Protein AF-A0A957FKX1-F1 (afdb_monomer)

pLDDT: mean 72.14, std 13.82, range [34.62, 90.88]

Mean predicted aligned error: 10.86 Å

Radius of gyration: 16.08 Å; Cα contacts (8 Å, |Δi|>4): 113; chains: 1; bounding box: 26×52×31 Å

Nearest PDB structures (foldseek):
  8aqq-assembly2_B  TM=7.657E-01  e=1.073E-01  Microcystis aeruginosa NIES-98
  6ewu-assembly1_A  TM=8.042E-01  e=1.785E-01  Xenorhabdus stockiae
  5t7z-assembly1_A  TM=7.810E-01  e=1.475E-01  Sorangium cellulosum
  6ews-assembly1_A  TM=7.220E-01  e=1.073E-01  Xenorhabdus stockiae
  5t81-assembly2_B  TM=5.907E-01  e=1.219E-01  Sorangium cellulosum

Sequence (116 aa):
MKALETLEELGYFLSVQESGLEYEHIGPAPDPEMVRPLLAELKAVKEEAIDYLKKRPFTRQTKQIVIFPADTQLAFPSDTWHRLDDGRIKALLNYEELETMRYWRDEIILAGDEDG

Secondary structure (DSSP, 8-state):
-HHHHHHHHTTEEEEEETTEEEEEE-SSPPPHHHHHHHHHHHHHTHHHHHHHHHHS---TT-EEEEEE-TT---SS--TTEEE-TTS-EEEEEEHHHHHHHHHHHHHS--TT----

Foldseek 3Di:
DVLVVVCVVQQWAWDADPVFIDIDHDDPDDDCVSNVVSVVVCVVCRVVVNVCRVPDPQDQSHWHKDKAALPDDDPDDDPQWDQDPVNIIIGTGGPVRVVVVVVCVVVPPPPPPPDD

Solvent-accessible surface area (backbone atoms only — not comparable to full-atom values): 7121 Å² total; per-residue (Å²): 108,72,51,62,54,52,38,42,75,62,29,33,38,64,32,80,51,100,91,43,82,46,73,48,76,63,75,77,87,64,64,61,83,66,47,52,60,34,53,50,50,48,61,76,41,41,69,59,52,48,52,46,60,72,68,48,76,90,39,77,82,47,46,37,71,45,79,41,61,61,84,62,81,77,91,66,96,57,98,48,64,42,78,44,97,88,51,28,35,36,30,64,35,36,40,65,57,44,48,50,52,52,59,42,54,79,73,50,73,64,92,75,83,81,84,133

Structure (mmCIF, N/CA/C/O backbone):
data_AF-A0A957FKX1-F1
#
_entry.id   AF-A0A957FKX1-F1
#
loop_
_atom_site.group_PDB
_atom_site.id
_atom_site.type_symbol
_atom_site.label_atom_id
_atom_site.label_alt_id
_atom_site.label_comp_id
_atom_site.label_asym_id
_atom_site.label_entity_id
_atom_site.label_seq_id
_atom_site.pdbx_PDB_ins_code
_atom_site.Cartn_x
_atom_site.Cartn_y
_atom_site.Cartn_z
_atom_site.occupancy
_atom_site.B_iso_or_equiv
_atom_site.auth_seq_id
_atom_site.auth_comp_id
_atom_site.auth_asym_id
_atom_site.auth_atom_id
_atom_site.pdbx_PDB_model_num
ATOM 1 N N . MET A 1 1 ? 2.757 -2.601 12.174 1.00 73.31 1 MET A N 1
ATOM 2 C CA . MET A 1 1 ? 1.781 -3.705 12.053 1.00 73.31 1 MET A CA 1
ATOM 3 C C . MET A 1 1 ? 2.438 -4.755 11.172 1.00 73.31 1 MET A C 1
ATOM 5 O O . MET A 1 1 ? 2.705 -4.455 10.016 1.00 73.31 1 MET A O 1
ATOM 9 N N . LYS A 1 2 ? 2.770 -5.937 11.712 1.00 80.50 2 LYS A N 1
ATOM 10 C CA . LYS A 1 2 ? 3.799 -6.808 11.115 1.00 80.50 2 LYS A CA 1
ATOM 11 C C . LYS A 1 2 ? 3.471 -7.272 9.689 1.00 80.50 2 LYS A C 1
ATOM 13 O O . LYS A 1 2 ? 4.332 -7.166 8.828 1.00 80.50 2 LYS A O 1
ATOM 18 N N . ALA A 1 3 ? 2.235 -7.701 9.412 1.00 85.00 3 ALA A N 1
ATOM 19 C CA . ALA A 1 3 ? 1.857 -8.128 8.061 1.00 85.00 3 ALA A CA 1
ATOM 20 C C . ALA A 1 3 ? 1.920 -7.011 7.014 1.00 85.00 3 ALA A C 1
ATOM 22 O O . ALA A 1 3 ? 2.320 -7.265 5.883 1.00 85.00 3 ALA A O 1
ATOM 23 N N . LEU A 1 4 ? 1.551 -5.783 7.385 1.00 82.75 4 LEU A N 1
ATOM 24 C CA . LEU A 1 4 ? 1.605 -4.633 6.484 1.00 82.75 4 LEU A CA 1
ATOM 25 C C . LEU A 1 4 ? 3.053 -4.294 6.120 1.00 82.75 4 LEU A C 1
ATOM 27 O O . LEU A 1 4 ? 3.362 -4.147 4.946 1.00 82.75 4 LEU A O 1
ATOM 31 N N . GLU A 1 5 ? 3.939 -4.251 7.115 1.00 82.12 5 GLU A N 1
ATOM 32 C CA . GLU A 1 5 ? 5.370 -3.987 6.913 1.00 82.12 5 GLU A CA 1
ATOM 33 C C . GLU A 1 5 ? 6.018 -5.072 6.039 1.00 82.12 5 GLU A C 1
ATOM 35 O O . GLU A 1 5 ? 6.717 -4.757 5.084 1.00 82.12 5 GLU A O 1
ATOM 40 N N . THR A 1 6 ? 5.710 -6.350 6.287 1.00 86.38 6 THR A N 1
ATOM 41 C CA . THR A 1 6 ? 6.226 -7.456 5.464 1.00 86.38 6 THR A CA 1
ATOM 42 C C . THR A 1 6 ? 5.694 -7.412 4.030 1.00 86.38 6 THR A C 1
ATOM 44 O O . THR A 1 6 ? 6.428 -7.722 3.098 1.00 86.38 6 THR A O 1
ATOM 47 N N . LEU A 1 7 ? 4.435 -7.017 3.822 1.00 86.06 7 LEU A N 1
ATOM 48 C CA . LEU A 1 7 ? 3.895 -6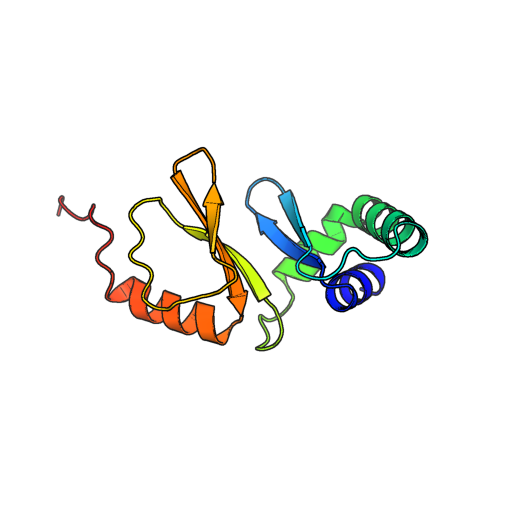.804 2.478 1.00 86.06 7 LEU A CA 1
ATOM 49 C C . LEU A 1 7 ? 4.654 -5.677 1.757 1.00 86.06 7 LEU A C 1
ATOM 51 O O . LEU A 1 7 ? 5.052 -5.873 0.610 1.00 86.06 7 LEU A O 1
ATOM 55 N N . GLU A 1 8 ? 4.933 -4.558 2.430 1.00 81.25 8 GLU A N 1
ATOM 56 C CA . GLU A 1 8 ? 5.751 -3.463 1.880 1.00 81.25 8 GLU A CA 1
ATOM 57 C C . GLU A 1 8 ? 7.169 -3.920 1.499 1.00 81.25 8 GLU A C 1
ATOM 59 O O . GLU A 1 8 ? 7.644 -3.595 0.410 1.00 81.25 8 GLU A O 1
ATOM 64 N N . GLU A 1 9 ? 7.824 -4.734 2.333 1.00 82.50 9 GLU A N 1
ATOM 65 C CA . GLU A 1 9 ? 9.143 -5.318 2.032 1.00 82.50 9 GLU A CA 1
ATOM 66 C C . GLU A 1 9 ? 9.119 -6.269 0.826 1.00 82.50 9 GLU A C 1
ATOM 68 O O . GLU A 1 9 ? 10.090 -6.348 0.073 1.00 82.50 9 GLU A O 1
ATOM 73 N N . LEU A 1 10 ? 7.999 -6.962 0.612 1.00 83.88 10 LEU A N 1
ATOM 74 C CA . LEU A 1 10 ? 7.761 -7.819 -0.552 1.00 83.88 10 LEU A CA 1
ATOM 75 C C . LEU A 1 10 ? 7.362 -7.028 -1.810 1.00 83.88 10 LEU A C 1
ATOM 77 O O . LEU A 1 10 ? 7.053 -7.642 -2.827 1.00 83.88 10 LEU A O 1
ATOM 81 N 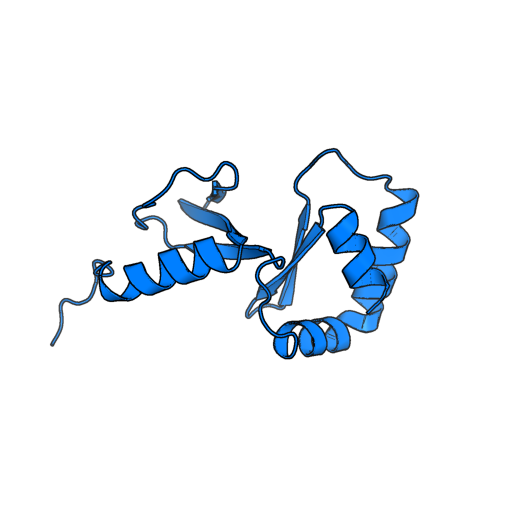N . GLY A 1 11 ? 7.344 -5.693 -1.755 1.00 79.56 11 GLY A N 1
ATOM 82 C CA . GLY A 1 11 ? 6.996 -4.832 -2.886 1.00 79.56 11 GLY A CA 1
ATOM 83 C C . GLY A 1 11 ? 5.498 -4.567 -3.047 1.00 79.56 11 GLY A C 1
ATOM 84 O O . GLY A 1 11 ? 5.083 -4.080 -4.100 1.00 79.56 11 GLY A O 1
ATOM 85 N N . TYR A 1 12 ? 4.672 -4.880 -2.041 1.00 83.44 12 TYR A N 1
ATOM 86 C CA . TYR A 1 12 ? 3.265 -4.475 -2.011 1.00 83.44 12 TYR A CA 1
ATOM 87 C C . TYR A 1 12 ? 3.114 -3.079 -1.426 1.00 83.44 12 TYR A C 1
ATOM 89 O O . TYR A 1 12 ? 3.427 -2.819 -0.271 1.00 83.44 12 TYR A O 1
ATOM 97 N N . PHE A 1 13 ? 2.515 -2.194 -2.197 1.00 79.25 13 PHE A N 1
ATOM 98 C CA . PHE A 1 13 ? 2.191 -0.842 -1.793 1.00 79.25 13 PHE A CA 1
ATOM 99 C C . PHE A 1 13 ? 0.716 -0.762 -1.455 1.00 79.25 13 PHE A C 1
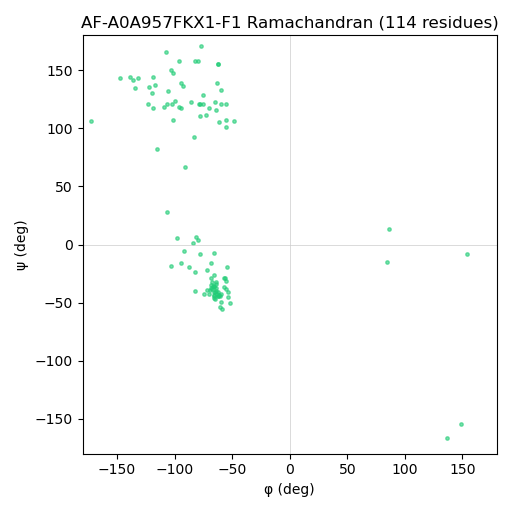ATOM 101 O O . PHE A 1 13 ? -0.128 -1.059 -2.298 1.00 79.25 13 PHE A O 1
ATOM 108 N N . LEU A 1 14 ? 0.409 -0.373 -0.220 1.00 80.31 14 LEU A N 1
ATOM 109 C CA . LEU A 1 14 ? -0.956 -0.264 0.274 1.00 80.31 14 LEU A CA 1
ATOM 110 C C . LEU A 1 14 ? -1.364 1.203 0.367 1.00 80.31 14 LEU A C 1
ATOM 112 O O . LEU A 1 14 ? -0.642 2.021 0.935 1.00 80.31 14 LEU A O 1
ATOM 116 N N . SER A 1 15 ? -2.541 1.529 -0.159 1.00 75.50 15 SER A N 1
AT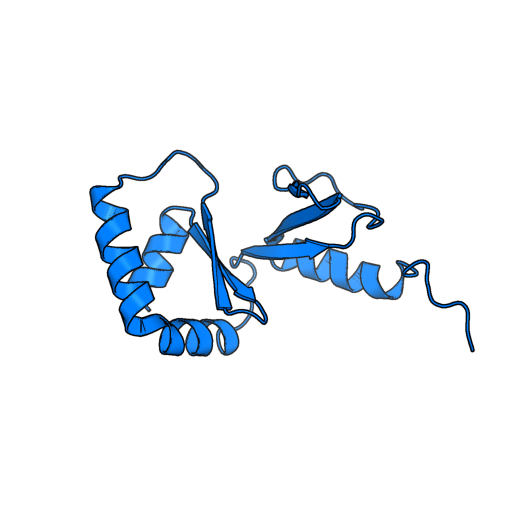OM 117 C CA . SER A 1 15 ? -3.112 2.872 -0.093 1.00 75.50 15 SER A CA 1
ATOM 118 C C . SER A 1 15 ? -4.564 2.814 0.366 1.00 75.50 15 SER A C 1
ATOM 120 O O . SER A 1 15 ? -5.307 1.887 0.036 1.00 75.50 15 SER A O 1
ATOM 122 N N . VAL A 1 16 ? -4.973 3.804 1.157 1.00 77.12 16 VAL A N 1
ATOM 123 C CA . VAL A 1 16 ? -6.362 3.947 1.601 1.00 77.12 16 VAL A CA 1
ATOM 124 C C . VAL A 1 16 ? -7.071 4.892 0.642 1.00 77.12 16 VAL A C 1
ATOM 126 O O . VAL A 1 16 ? -6.722 6.063 0.548 1.00 77.12 16 VAL A O 1
ATOM 129 N N . GLN A 1 17 ? -8.089 4.378 -0.033 1.00 71.00 17 GLN A N 1
ATOM 130 C CA . GLN A 1 17 ? -8.969 5.112 -0.937 1.00 71.00 17 GLN A CA 1
ATOM 131 C C . GLN A 1 17 ? -10.346 5.288 -0.289 1.00 71.00 17 GLN A C 1
ATOM 133 O O . GLN A 1 17 ? -10.687 4.595 0.674 1.00 71.00 17 GLN A O 1
ATOM 138 N N . GLU A 1 18 ? -11.179 6.178 -0.832 1.00 62.91 18 GLU A N 1
ATOM 139 C CA . GLU A 1 18 ? -12.530 6.438 -0.303 1.00 62.91 18 GLU A CA 1
ATOM 140 C C . GLU A 1 18 ? -13.394 5.167 -0.216 1.00 62.91 18 GLU A C 1
ATOM 142 O O . GLU A 1 18 ? -14.202 5.020 0.698 1.00 62.91 18 GLU A O 1
ATOM 147 N N . SER A 1 19 ? -13.175 4.210 -1.126 1.00 63.72 19 SER A N 1
ATOM 148 C CA . SER A 1 19 ? -13.903 2.934 -1.177 1.00 63.72 19 SER A CA 1
ATOM 149 C C . SER A 1 19 ? -13.241 1.781 -0.401 1.00 63.72 19 SER A C 1
ATOM 151 O O . SER A 1 19 ? -13.832 0.704 -0.288 1.00 63.72 19 SER A O 1
ATOM 153 N N . GLY A 1 20 ? -12.034 1.957 0.155 1.00 73.12 20 GLY A N 1
ATOM 154 C CA . GLY A 1 20 ? -11.377 0.910 0.942 1.00 73.12 20 GLY A CA 1
ATOM 155 C C . GLY A 1 20 ? -9.852 0.895 0.879 1.00 73.12 20 GLY A C 1
ATOM 156 O O . GLY A 1 20 ? -9.203 1.908 0.663 1.00 73.12 20 GLY A O 1
ATOM 157 N N . LEU A 1 21 ? -9.283 -0.286 1.122 1.00 78.81 21 LEU A N 1
ATOM 158 C CA . LEU A 1 21 ? -7.845 -0.527 1.073 1.00 78.81 21 LEU A CA 1
ATOM 159 C C . LEU A 1 21 ? -7.492 -1.103 -0.299 1.00 78.81 21 LEU A C 1
ATOM 161 O O . LEU A 1 21 ? -7.976 -2.183 -0.642 1.00 78.81 21 LEU A O 1
ATOM 165 N N . GLU A 1 22 ? -6.661 -0.397 -1.054 1.00 79.44 22 GLU A N 1
ATOM 166 C CA . GLU A 1 22 ? -6.065 -0.891 -2.292 1.00 79.44 22 GLU A CA 1
ATOM 167 C C . GLU A 1 22 ? -4.624 -1.326 -2.043 1.00 79.44 22 GLU A C 1
ATOM 169 O O . GLU A 1 22 ? -3.925 -0.759 -1.202 1.00 79.44 22 GLU A O 1
ATOM 174 N N . TYR A 1 23 ? -4.185 -2.344 -2.779 1.00 80.25 23 TYR A N 1
ATOM 175 C CA . TYR A 1 23 ? -2.804 -2.799 -2.766 1.00 80.25 23 TYR A CA 1
ATOM 176 C C . TYR A 1 23 ? -2.327 -3.075 -4.189 1.00 80.25 23 TYR A C 1
ATOM 178 O O . TYR A 1 23 ? -3.071 -3.608 -5.012 1.00 80.25 23 TYR A O 1
ATOM 186 N N . GLU A 1 24 ? -1.081 -2.724 -4.473 1.00 78.62 24 GLU A N 1
ATOM 187 C CA . GLU A 1 24 ? -0.430 -2.990 -5.752 1.00 78.62 24 GLU A CA 1
ATOM 188 C C . GLU A 1 24 ? 0.962 -3.543 -5.516 1.00 78.62 24 GLU A C 1
ATOM 190 O O . GLU A 1 24 ? 1.704 -3.032 -4.686 1.00 78.62 24 GLU A O 1
ATOM 195 N N . HIS A 1 25 ? 1.315 -4.594 -6.244 1.00 82.38 25 HIS A N 1
ATOM 196 C CA . HIS A 1 25 ? 2.637 -5.183 -6.169 1.00 82.38 25 HIS A CA 1
ATOM 197 C C . HIS A 1 25 ? 3.489 -4.694 -7.340 1.00 82.38 25 HIS A C 1
ATOM 199 O O . HIS A 1 25 ? 3.111 -4.900 -8.495 1.00 82.38 25 HIS A O 1
ATOM 205 N N . ILE A 1 26 ? 4.640 -4.090 -7.043 1.00 71.88 26 ILE A N 1
ATOM 206 C CA . ILE A 1 26 ? 5.612 -3.678 -8.058 1.00 71.88 26 ILE A CA 1
ATOM 207 C C . ILE A 1 26 ? 6.926 -4.409 -7.818 1.00 71.88 26 ILE A C 1
ATOM 209 O O . ILE A 1 26 ? 7.588 -4.201 -6.804 1.00 71.88 26 ILE A O 1
ATOM 213 N N . GLY A 1 27 ? 7.324 -5.223 -8.793 1.00 70.88 27 GLY A N 1
ATOM 214 C CA . GLY A 1 27 ? 8.572 -5.971 -8.745 1.00 70.88 27 GLY A CA 1
ATOM 215 C C . GLY A 1 27 ? 8.419 -7.417 -9.219 1.00 70.88 27 GLY A C 1
ATOM 216 O O . GLY A 1 27 ? 7.407 -7.771 -9.834 1.00 70.88 27 GLY A O 1
ATOM 217 N N . PRO A 1 28 ? 9.428 -8.265 -8.963 1.00 76.62 28 PRO A N 1
ATOM 218 C CA . PRO A 1 28 ? 9.349 -9.692 -9.249 1.00 76.62 28 PRO A CA 1
ATOM 219 C C . PRO A 1 28 ? 8.255 -10.349 -8.404 1.00 76.62 28 PRO A C 1
ATOM 221 O O . PRO A 1 28 ? 8.112 -10.036 -7.227 1.00 76.62 28 PRO A O 1
ATOM 224 N N . ALA A 1 29 ? 7.482 -11.258 -9.006 1.00 78.06 29 ALA A N 1
ATOM 225 C CA . ALA A 1 29 ? 6.370 -11.920 -8.330 1.00 78.06 29 ALA A CA 1
ATOM 226 C C . ALA A 1 29 ? 6.839 -12.609 -7.025 1.00 78.06 29 ALA A C 1
ATOM 228 O O . ALA A 1 29 ? 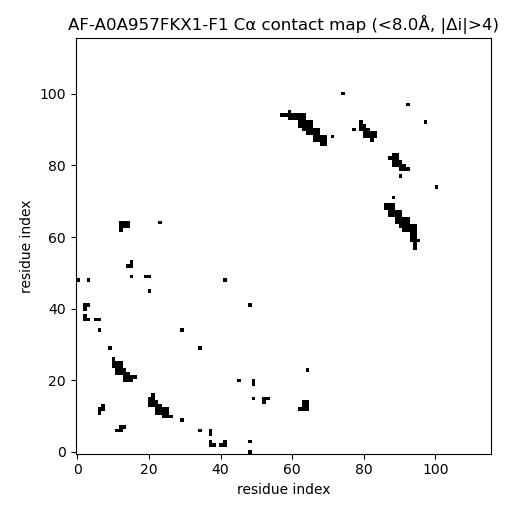7.710 -13.478 -7.091 1.00 78.06 29 ALA A O 1
ATOM 229 N N . PRO A 1 30 ? 6.277 -12.244 -5.860 1.00 83.44 30 PRO A N 1
ATOM 230 C CA . PRO A 1 30 ? 6.687 -12.773 -4.568 1.00 83.44 30 PRO A CA 1
ATOM 231 C C . PRO A 1 30 ? 6.070 -14.150 -4.336 1.00 83.44 30 PRO A C 1
ATOM 233 O O . PRO A 1 30 ? 5.032 -14.489 -4.914 1.00 83.44 30 PRO A O 1
ATOM 236 N N . ASP A 1 31 ? 6.683 -14.938 -3.452 1.00 85.31 31 ASP A N 1
ATOM 237 C CA . ASP A 1 31 ? 6.209 -16.286 -3.156 1.00 85.31 31 ASP A CA 1
ATOM 238 C C . ASP A 1 31 ? 4.764 -16.278 -2.622 1.00 85.31 31 ASP A C 1
ATOM 240 O O . ASP A 1 31 ? 4.479 -15.701 -1.563 1.00 85.31 31 ASP A O 1
ATOM 244 N N . PRO A 1 32 ? 3.823 -16.958 -3.302 1.00 84.62 32 PRO A N 1
ATOM 245 C CA . PRO A 1 32 ? 2.414 -16.932 -2.926 1.00 84.62 32 PRO A CA 1
ATOM 246 C C . PRO A 1 32 ? 2.158 -17.583 -1.562 1.00 84.62 32 PRO A C 1
ATOM 248 O O . PRO A 1 32 ? 1.190 -17.228 -0.891 1.00 84.62 32 PRO A O 1
ATOM 251 N N . GLU A 1 33 ? 3.014 -18.514 -1.134 1.00 89.19 33 GLU A N 1
ATOM 252 C CA . GLU A 1 33 ? 2.933 -19.151 0.185 1.00 89.19 33 GLU A CA 1
ATOM 253 C C . GLU A 1 33 ? 3.256 -18.177 1.325 1.00 89.19 33 GLU A C 1
ATOM 255 O O . GLU A 1 33 ? 2.690 -18.305 2.409 1.00 89.19 33 GLU A O 1
ATOM 260 N N . MET A 1 34 ? 4.088 -17.162 1.067 1.00 85.69 34 MET A N 1
ATOM 261 C CA . MET A 1 34 ? 4.367 -16.091 2.024 1.00 85.69 34 MET A CA 1
ATOM 262 C C . MET A 1 34 ? 3.280 -15.015 1.999 1.00 85.69 34 MET A C 1
ATOM 264 O O . MET A 1 34 ? 2.856 -14.536 3.044 1.00 85.69 34 MET A O 1
ATOM 268 N N . VAL A 1 35 ? 2.779 -14.656 0.814 1.00 87.88 35 VAL A N 1
ATOM 269 C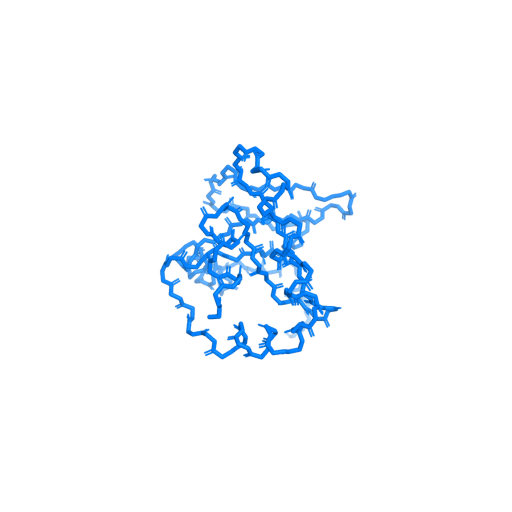 CA . VAL A 1 35 ? 1.815 -13.554 0.651 1.00 87.88 35 VAL A CA 1
ATOM 270 C C . VAL A 1 35 ? 0.406 -13.915 1.119 1.00 87.88 35 VAL A C 1
ATOM 272 O O . VAL A 1 35 ? -0.261 -13.103 1.757 1.00 87.88 35 VAL A O 1
ATOM 275 N N . ARG A 1 36 ? -0.082 -15.122 0.810 1.00 88.94 36 ARG A N 1
ATOM 276 C CA . ARG A 1 36 ? -1.447 -15.557 1.161 1.00 88.94 36 ARG A CA 1
ATOM 277 C C . ARG A 1 36 ? -1.794 -15.379 2.644 1.00 88.94 36 ARG A C 1
ATOM 279 O O . ARG A 1 36 ? -2.851 -14.800 2.906 1.00 88.94 36 ARG A O 1
ATOM 286 N N . PRO A 1 37 ? -0.973 -15.839 3.610 1.00 90.88 37 PRO A N 1
ATOM 287 C CA . PRO A 1 37 ? -1.280 -15.640 5.022 1.00 90.88 37 PRO A CA 1
ATOM 288 C C . PRO A 1 37 ? -1.235 -14.160 5.420 1.00 90.88 37 PRO A C 1
ATOM 290 O O . PRO A 1 37 ? -2.086 -13.730 6.192 1.00 90.88 37 PRO A O 1
ATOM 293 N N . LEU A 1 38 ? -0.328 -13.363 4.842 1.00 89.44 38 LEU A N 1
ATOM 294 C CA . LEU A 1 38 ? -0.228 -11.925 5.118 1.00 89.44 38 LEU A CA 1
ATOM 295 C C . LEU A 1 38 ? -1.470 -11.163 4.638 1.00 89.44 38 LEU A C 1
ATOM 297 O O . LEU A 1 38 ? -2.021 -10.353 5.378 1.00 89.44 38 LEU A O 1
ATOM 301 N N . LEU A 1 39 ? -1.962 -11.456 3.429 1.00 87.06 39 LEU A N 1
ATOM 302 C CA . LEU A 1 39 ? -3.199 -10.864 2.908 1.00 87.06 39 LEU A CA 1
ATOM 303 C C . LEU A 1 39 ? -4.434 -11.321 3.694 1.00 87.06 39 LEU A C 1
ATOM 305 O O . LEU A 1 39 ? -5.366 -10.540 3.881 1.00 87.06 39 LEU A O 1
ATOM 309 N N . ALA A 1 40 ? -4.460 -12.576 4.154 1.00 89.19 40 ALA A N 1
ATOM 310 C CA . ALA A 1 40 ? -5.543 -13.086 4.990 1.00 89.19 40 ALA A CA 1
ATOM 311 C C . ALA A 1 40 ? -5.575 -12.388 6.357 1.00 89.19 40 ALA A C 1
ATOM 313 O O . ALA A 1 40 ? -6.649 -11.978 6.800 1.00 89.19 40 ALA A O 1
ATOM 314 N N . GLU A 1 41 ? -4.408 -12.201 6.980 1.00 89.12 41 GLU A N 1
ATOM 315 C CA . GLU A 1 41 ? -4.263 -11.440 8.219 1.00 89.12 41 GLU A CA 1
ATOM 316 C C . GLU A 1 41 ? -4.718 -9.997 8.004 1.00 89.12 41 GLU A C 1
ATOM 318 O O . GLU A 1 41 ? -5.653 -9.560 8.667 1.00 89.12 41 GLU A O 1
ATOM 323 N N . LEU A 1 42 ? -4.176 -9.306 6.994 1.00 85.31 42 LEU A N 1
ATOM 324 C CA . LEU A 1 42 ? -4.535 -7.931 6.638 1.00 85.31 42 LEU A CA 1
ATOM 325 C C . LEU A 1 42 ? -6.042 -7.759 6.383 1.00 85.31 42 LEU A C 1
ATOM 327 O O . LEU A 1 42 ? -6.633 -6.753 6.769 1.00 85.31 42 LEU A O 1
ATOM 331 N N . LYS A 1 43 ? -6.689 -8.749 5.757 1.00 85.06 43 LYS A N 1
ATOM 332 C CA . LYS A 1 43 ? -8.140 -8.751 5.536 1.00 85.06 43 LYS A CA 1
ATOM 333 C C . LYS A 1 43 ? -8.922 -8.894 6.843 1.00 85.06 43 LYS A C 1
ATOM 335 O O . LYS A 1 43 ? -9.965 -8.256 6.977 1.00 85.06 43 LYS A O 1
ATOM 340 N N . ALA A 1 44 ? -8.441 -9.706 7.784 1.00 88.50 44 ALA A N 1
ATOM 341 C CA . ALA A 1 44 ? -9.055 -9.861 9.102 1.00 88.50 44 ALA A CA 1
ATOM 342 C C . ALA A 1 44 ? -8.933 -8.584 9.947 1.00 88.50 44 ALA A C 1
ATOM 344 O O . ALA A 1 44 ? -9.847 -8.259 10.698 1.00 88.50 44 ALA A O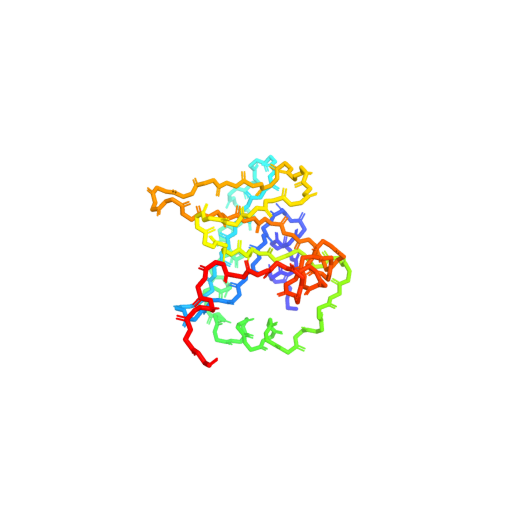 1
ATOM 345 N N . VAL A 1 45 ? -7.845 -7.830 9.770 1.00 86.94 45 VAL A N 1
ATOM 346 C CA . VAL A 1 45 ? -7.570 -6.568 10.477 1.00 86.94 45 VAL A CA 1
ATOM 347 C C . VAL A 1 45 ? -7.748 -5.334 9.585 1.00 86.94 45 VAL A C 1
ATOM 349 O O . VAL A 1 45 ? -7.119 -4.305 9.811 1.00 86.94 45 VAL A O 1
ATOM 352 N N . LYS A 1 46 ? -8.613 -5.405 8.563 1.00 83.81 46 LYS A N 1
ATOM 353 C CA . LYS A 1 46 ? -8.761 -4.353 7.539 1.00 83.81 46 LYS A CA 1
ATOM 354 C C . LYS A 1 46 ? -9.030 -2.968 8.134 1.00 83.81 46 LYS A C 1
ATOM 356 O O . LYS A 1 46 ? -8.435 -1.991 7.689 1.00 83.81 46 LYS A O 1
ATOM 361 N N . GLU A 1 47 ? -9.935 -2.871 9.105 1.00 84.38 47 GLU A N 1
ATOM 362 C CA . GLU A 1 47 ? -10.282 -1.591 9.737 1.00 84.38 47 GLU A CA 1
ATOM 363 C C . GLU A 1 47 ? -9.102 -1.006 10.519 1.00 84.38 47 GLU A C 1
ATOM 365 O O . GLU A 1 47 ? -8.812 0.183 10.398 1.00 84.38 47 GLU A O 1
ATOM 370 N N . GLU A 1 48 ? -8.365 -1.853 11.239 1.00 85.62 48 GLU A N 1
ATOM 371 C CA . GLU A 1 48 ? -7.160 -1.456 11.970 1.00 85.62 48 GLU A CA 1
ATOM 372 C C . GLU A 1 48 ? -6.023 -1.068 11.014 1.00 85.62 48 GLU A C 1
ATOM 374 O O . GLU A 1 48 ? -5.326 -0.088 11.255 1.00 85.62 48 GLU A O 1
ATOM 379 N N . ALA A 1 49 ? -5.878 -1.763 9.882 1.00 83.06 49 ALA A N 1
ATOM 380 C CA . ALA A 1 49 ? -4.909 -1.421 8.845 1.00 83.06 49 ALA A CA 1
ATOM 381 C C . ALA A 1 49 ? -5.223 -0.061 8.200 1.00 83.06 49 ALA A C 1
ATOM 383 O O . ALA A 1 49 ? -4.316 0.737 7.968 1.00 83.06 49 ALA A O 1
ATOM 384 N N . ILE A 1 50 ? -6.503 0.235 7.949 1.00 82.69 50 ILE A N 1
ATOM 385 C CA . ILE A 1 50 ? -6.947 1.540 7.443 1.00 82.69 50 ILE A CA 1
ATOM 386 C C . ILE A 1 50 ? -6.674 2.641 8.473 1.00 82.69 50 ILE A C 1
ATOM 388 O O . ILE A 1 50 ? -6.140 3.688 8.112 1.00 82.69 50 ILE A O 1
ATOM 392 N N . ASP A 1 51 ? -7.025 2.426 9.742 1.00 84.06 51 ASP A N 1
ATOM 393 C CA . ASP A 1 51 ? -6.769 3.388 10.819 1.00 84.06 51 ASP A CA 1
ATOM 394 C C . ASP A 1 51 ? -5.264 3.640 11.005 1.00 84.06 51 ASP A C 1
ATOM 396 O O . ASP A 1 51 ? -4.829 4.792 11.071 1.00 84.06 51 ASP A O 1
ATOM 400 N N . TYR A 1 52 ? -4.457 2.576 10.972 1.00 82.81 52 TYR A N 1
ATOM 401 C CA . TYR A 1 52 ? -3.002 2.653 11.016 1.00 82.81 52 TYR A CA 1
ATOM 402 C C . TYR A 1 52 ? -2.443 3.456 9.840 1.00 82.81 52 TYR A C 1
ATOM 404 O O . TYR A 1 52 ? -1.672 4.386 10.060 1.00 82.81 52 TYR A O 1
ATOM 412 N N . LEU A 1 53 ? -2.855 3.162 8.603 1.00 78.25 53 LEU A N 1
ATOM 413 C CA . LEU A 1 53 ? -2.396 3.882 7.409 1.00 78.25 53 LEU A CA 1
ATOM 414 C C . LEU A 1 53 ? -2.826 5.354 7.403 1.00 78.25 53 LEU A C 1
ATOM 416 O O . LEU A 1 53 ? -2.058 6.198 6.954 1.00 78.25 53 LEU A O 1
ATOM 420 N N . LYS A 1 54 ? -4.009 5.680 7.940 1.00 75.31 54 LYS A N 1
ATOM 421 C CA . LYS A 1 54 ? -4.471 7.070 8.100 1.00 75.31 54 LYS A CA 1
ATOM 422 C C . LYS A 1 54 ? -3.666 7.847 9.143 1.00 75.31 54 LYS A C 1
ATOM 424 O O . LYS A 1 54 ? -3.475 9.049 8.989 1.00 75.31 54 LYS A O 1
ATOM 429 N N . LYS A 1 55 ? -3.230 7.182 10.217 1.00 77.94 55 LYS A N 1
ATOM 430 C CA . LYS A 1 55 ? -2.447 7.789 11.308 1.00 77.94 55 LYS A CA 1
ATOM 431 C C . LYS A 1 55 ? -0.941 7.768 11.051 1.00 77.94 55 LYS A C 1
ATOM 433 O O . LYS A 1 55 ? -0.210 8.511 11.705 1.00 77.94 55 LYS A O 1
ATOM 438 N N . ARG A 1 56 ? -0.464 6.910 10.145 1.00 71.25 56 ARG A N 1
ATOM 439 C CA . ARG A 1 56 ? 0.958 6.768 9.829 1.00 71.25 56 ARG A CA 1
ATOM 440 C C . ARG A 1 56 ? 1.455 8.078 9.210 1.00 71.25 56 ARG A C 1
ATOM 442 O O . ARG A 1 56 ? 0.911 8.501 8.190 1.00 71.25 56 ARG A O 1
ATOM 449 N N . PRO A 1 57 ? 2.483 8.724 9.790 1.00 61.72 57 PRO A N 1
ATOM 450 C CA . PRO A 1 57 ? 3.085 9.885 9.160 1.00 61.72 57 PRO A CA 1
ATOM 451 C C . PRO A 1 57 ? 3.618 9.466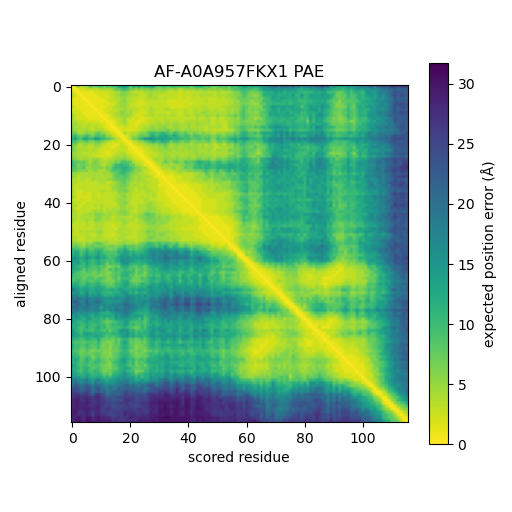 7.793 1.00 61.72 57 PRO A C 1
ATOM 453 O O . PRO A 1 57 ? 4.274 8.430 7.664 1.00 61.72 57 PRO A O 1
ATOM 456 N N . PHE A 1 58 ? 3.315 10.264 6.777 1.00 61.41 58 PHE A N 1
ATOM 457 C CA . PHE A 1 58 ? 3.870 10.081 5.447 1.00 61.41 58 PHE A CA 1
ATOM 458 C C . PHE A 1 58 ? 5.388 10.240 5.552 1.00 61.41 58 PHE A C 1
ATOM 460 O O . PHE A 1 58 ? 5.886 11.338 5.794 1.00 61.41 58 PHE A O 1
ATOM 467 N N . THR A 1 59 ? 6.130 9.139 5.474 1.00 59.88 59 THR A N 1
ATOM 468 C CA . THR A 1 59 ? 7.591 9.194 5.510 1.00 59.88 59 THR A CA 1
ATOM 469 C C . THR A 1 59 ? 8.127 9.177 4.088 1.00 59.88 59 THR A C 1
ATOM 471 O O . THR A 1 59 ? 7.473 8.693 3.165 1.00 59.88 59 THR A O 1
ATOM 474 N N . ARG A 1 60 ? 9.361 9.660 3.909 1.00 55.50 60 ARG A N 1
ATOM 475 C CA . ARG A 1 60 ? 10.069 9.641 2.617 1.00 55.50 60 ARG A CA 1
ATOM 476 C C . ARG A 1 60 ? 10.174 8.264 1.958 1.00 55.50 60 ARG A C 1
ATOM 478 O O . ARG A 1 60 ? 10.427 8.185 0.763 1.00 55.50 60 ARG A O 1
ATOM 485 N N . GLN A 1 61 ? 9.993 7.195 2.726 1.00 56.88 61 GLN A N 1
ATOM 486 C CA . GLN A 1 61 ? 10.094 5.817 2.252 1.00 56.88 61 GLN A CA 1
ATOM 487 C C . GLN A 1 61 ? 8.739 5.225 1.852 1.00 56.88 61 GLN A C 1
ATOM 489 O O . GLN A 1 61 ? 8.704 4.220 1.146 1.00 56.88 61 GLN A O 1
ATOM 494 N N . THR A 1 62 ? 7.630 5.845 2.260 1.00 65.31 62 THR A N 1
ATOM 495 C CA . THR A 1 62 ? 6.296 5.387 1.885 1.00 65.31 62 THR A CA 1
ATOM 496 C C . THR A 1 62 ? 6.005 5.822 0.456 1.00 65.31 62 THR A C 1
ATOM 498 O O . THR A 1 62 ? 5.999 7.018 0.151 1.00 65.31 62 THR A O 1
ATOM 501 N N . LYS A 1 63 ? 5.739 4.854 -0.422 1.00 69.38 63 LYS A N 1
ATOM 502 C CA . LYS A 1 63 ? 5.135 5.139 -1.722 1.00 69.38 63 LYS A CA 1
ATOM 503 C C . LYS A 1 63 ? 3.628 4.968 -1.630 1.00 69.38 63 LYS A C 1
ATOM 505 O O . LYS A 1 63 ? 3.157 4.022 -1.002 1.00 69.38 63 LYS A O 1
ATOM 510 N N . GLN A 1 64 ? 2.881 5.863 -2.258 1.00 68.94 64 GLN A N 1
ATOM 511 C CA . GLN A 1 64 ? 1.437 5.750 -2.370 1.00 68.94 64 GLN A CA 1
ATOM 512 C C . GLN A 1 64 ? 0.994 5.661 -3.811 1.00 68.94 64 GLN A C 1
ATOM 514 O O . GLN A 1 64 ? 1.547 6.291 -4.713 1.00 68.94 64 GLN A O 1
ATOM 519 N N . ILE A 1 65 ? -0.052 4.865 -3.980 1.00 74.25 65 ILE A N 1
ATOM 520 C CA . ILE A 1 65 ? -0.817 4.807 -5.206 1.00 74.25 65 ILE A CA 1
ATOM 521 C C . ILE A 1 65 ? -1.679 6.062 -5.253 1.00 74.25 65 ILE A C 1
ATOM 523 O O . ILE A 1 65 ? -2.507 6.275 -4.363 1.00 74.25 65 ILE A O 1
ATOM 527 N N . VAL A 1 66 ? -1.498 6.861 -6.297 1.00 73.06 66 VAL A N 1
ATOM 528 C CA . VAL A 1 66 ? -2.309 8.043 -6.577 1.00 73.06 66 VAL A CA 1
ATOM 529 C C . VAL A 1 66 ? -2.928 7.908 -7.955 1.00 73.06 66 VAL A C 1
ATOM 531 O O . VAL A 1 66 ? -2.271 7.495 -8.910 1.00 73.06 66 VAL A O 1
ATOM 534 N N . ILE A 1 67 ? -4.215 8.238 -8.043 1.00 73.94 67 ILE A N 1
ATOM 535 C CA . ILE A 1 67 ? -4.957 8.257 -9.299 1.00 73.94 67 ILE A CA 1
ATOM 536 C C . ILE A 1 67 ? -5.183 9.709 -9.699 1.00 73.94 67 ILE A C 1
ATOM 538 O O . ILE A 1 67 ? -5.812 10.481 -8.979 1.00 73.94 67 ILE A O 1
ATOM 542 N N . PHE A 1 68 ? -4.682 10.052 -10.872 1.00 74.31 68 PHE A N 1
ATOM 543 C CA . PHE A 1 68 ? -4.796 11.350 -11.500 1.00 74.31 68 PHE A CA 1
ATOM 544 C C . PHE A 1 68 ? -5.855 11.327 -12.615 1.00 74.31 68 PHE A C 1
ATOM 546 O O . PHE A 1 68 ? -6.064 10.286 -13.255 1.00 74.31 68 PHE A O 1
ATOM 553 N N . PRO A 1 69 ? -6.529 12.460 -12.882 1.00 74.50 69 PRO A N 1
ATOM 554 C CA . PRO A 1 69 ? -7.409 12.592 -14.038 1.00 74.50 69 PRO A CA 1
ATOM 555 C C . PRO A 1 69 ? -6.635 12.443 -15.355 1.00 74.50 69 PRO A C 1
ATOM 557 O O . PRO A 1 69 ? -5.433 12.704 -15.415 1.00 74.50 69 PRO A O 1
ATOM 560 N N . ALA A 1 70 ? -7.339 12.034 -16.414 1.00 73.69 70 ALA A N 1
ATOM 561 C CA . ALA A 1 70 ? -6.761 11.724 -17.726 1.00 73.69 70 ALA A CA 1
ATOM 562 C C . ALA A 1 70 ? -5.962 12.879 -18.361 1.00 73.69 70 ALA A C 1
ATOM 564 O O . ALA A 1 70 ? -5.013 12.628 -19.102 1.00 73.69 70 ALA A O 1
ATOM 565 N N . ASP A 1 71 ? -6.334 14.123 -18.044 1.00 73.56 71 ASP A N 1
ATOM 566 C CA . ASP A 1 71 ? -5.713 15.352 -18.559 1.00 73.56 71 ASP A CA 1
ATOM 567 C C . ASP A 1 71 ? -4.462 15.788 -17.771 1.00 73.56 71 ASP A C 1
ATOM 569 O O . ASP A 1 71 ? -3.838 16.802 -18.065 1.00 73.56 71 ASP A O 1
ATOM 573 N N . THR A 1 72 ? -4.060 15.023 -16.752 1.00 71.06 72 THR A N 1
ATOM 574 C CA . THR A 1 72 ? -2.919 15.403 -15.911 1.00 71.06 72 THR A CA 1
ATOM 575 C C . THR A 1 72 ? -1.634 15.425 -16.731 1.00 71.06 72 THR A C 1
ATOM 577 O O . THR A 1 72 ? -1.159 14.385 -17.195 1.00 71.06 72 THR A O 1
ATOM 580 N N . GLN A 1 73 ? -1.041 16.613 -16.867 1.00 67.62 73 GLN A N 1
ATOM 581 C CA . GLN A 1 73 ? 0.278 16.776 -17.466 1.00 67.62 73 GLN A CA 1
ATOM 582 C C . GLN A 1 73 ? 1.341 16.265 -16.494 1.00 67.62 73 GLN A C 1
ATOM 584 O O . GLN A 1 73 ? 1.568 16.826 -15.423 1.00 67.62 73 GLN A O 1
ATOM 589 N N . LEU A 1 74 ? 1.976 15.155 -16.864 1.00 65.94 74 LEU A N 1
ATOM 590 C CA . LEU A 1 74 ? 2.997 14.506 -16.051 1.00 65.94 74 LEU A CA 1
ATOM 591 C C . LEU A 1 74 ? 4.317 15.274 -16.188 1.00 65.94 74 LEU A C 1
ATOM 593 O O . LEU A 1 74 ? 4.943 15.257 -17.246 1.00 65.94 74 LEU A O 1
ATOM 597 N N . ALA A 1 75 ? 4.741 15.944 -15.115 1.00 59.22 75 ALA A N 1
ATOM 598 C CA . ALA A 1 75 ? 5.948 16.775 -15.104 1.00 59.22 75 ALA A CA 1
ATOM 599 C C . ALA A 1 75 ? 7.261 15.973 -14.997 1.00 59.22 75 ALA A C 1
ATOM 601 O O . ALA A 1 75 ? 8.345 16.541 -15.125 1.00 59.22 75 ALA A O 1
ATOM 602 N N . PHE A 1 76 ? 7.192 14.658 -14.767 1.00 62.09 76 PHE A N 1
ATOM 603 C CA . PHE A 1 76 ? 8.372 13.803 -14.674 1.00 62.09 76 PHE A CA 1
ATOM 604 C C . PHE A 1 76 ? 8.112 12.380 -15.195 1.00 62.09 76 PHE A C 1
ATOM 606 O O . PHE A 1 76 ? 7.031 11.817 -14.989 1.00 62.09 76 PHE A O 1
ATOM 613 N N . PRO A 1 77 ? 9.104 11.766 -15.865 1.00 56.81 77 PRO A N 1
ATOM 614 C CA . PRO A 1 77 ? 9.032 10.365 -16.242 1.00 56.81 77 PRO A CA 1
ATOM 615 C C . PRO A 1 77 ? 9.141 9.514 -14.974 1.00 56.81 77 PRO A C 1
ATOM 617 O O . PRO A 1 77 ? 10.155 9.545 -14.283 1.00 56.81 77 PRO A O 1
ATOM 620 N N . SER A 1 78 ? 8.096 8.755 -14.668 1.00 61.38 78 SER A N 1
ATOM 621 C CA . SER A 1 78 ? 8.121 7.728 -13.631 1.00 61.38 78 SER A CA 1
ATOM 622 C C . SER A 1 78 ? 7.811 6.401 -14.305 1.00 61.38 78 SER A C 1
ATOM 624 O O . SER A 1 78 ? 6.857 6.279 -15.069 1.00 61.38 78 SER A O 1
ATOM 626 N N . ASP A 1 79 ? 8.631 5.390 -14.052 1.00 62.56 79 ASP A N 1
ATOM 627 C CA . ASP A 1 79 ? 8.399 4.037 -14.575 1.00 62.56 79 ASP A CA 1
ATOM 628 C C . ASP A 1 79 ? 7.120 3.408 -13.974 1.00 62.56 79 ASP A C 1
ATOM 630 O O . ASP A 1 79 ? 6.668 2.350 -14.393 1.00 62.56 79 ASP A O 1
ATOM 634 N N . THR A 1 80 ? 6.509 4.084 -12.994 1.00 67.81 80 THR A N 1
ATOM 635 C CA . THR A 1 80 ? 5.336 3.634 -12.243 1.00 67.81 80 THR A CA 1
ATOM 636 C C . THR A 1 80 ? 4.006 4.201 -12.753 1.00 67.81 80 THR A C 1
ATOM 638 O O . THR A 1 80 ? 2.975 3.984 -12.110 1.00 67.81 80 THR A O 1
ATOM 641 N N . TRP A 1 81 ? 3.993 4.938 -13.874 1.00 75.75 81 TRP A N 1
ATOM 642 C CA . TRP A 1 81 ? 2.758 5.455 -14.476 1.00 75.75 81 TRP A CA 1
ATOM 643 C C . TRP A 1 81 ? 2.027 4.363 -15.272 1.00 75.75 81 TRP A C 1
ATOM 645 O O . TRP A 1 81 ? 2.521 3.859 -16.280 1.00 75.75 81 TRP A O 1
ATOM 655 N N . HIS A 1 82 ? 0.788 4.076 -14.890 1.00 76.88 82 HIS A N 1
ATOM 656 C CA . HIS A 1 82 ? -0.101 3.146 -15.578 1.00 76.88 82 HIS A CA 1
ATOM 657 C C . HIS A 1 82 ? -1.404 3.850 -15.965 1.00 76.88 82 HIS A C 1
ATOM 659 O O . HIS A 1 82 ? -2.135 4.348 -15.111 1.00 76.88 82 HIS A O 1
ATOM 665 N N . ARG A 1 83 ? -1.730 3.888 -17.261 1.00 79.38 83 ARG A N 1
ATOM 666 C CA . ARG A 1 83 ? -3.054 4.340 -17.715 1.00 79.38 83 ARG A CA 1
ATOM 667 C C . ARG A 1 83 ? -4.091 3.253 -17.449 1.00 79.38 83 ARG A C 1
ATOM 669 O O . ARG A 1 83 ? -3.897 2.108 -17.843 1.00 79.38 83 ARG A O 1
ATOM 676 N N . LEU A 1 84 ? -5.176 3.637 -16.790 1.00 77.75 84 LEU A N 1
ATOM 677 C CA . LEU A 1 84 ? -6.350 2.800 -16.564 1.00 77.75 84 LEU A CA 1
ATOM 678 C C . LEU A 1 84 ? -7.256 2.828 -17.806 1.00 77.75 84 LEU A C 1
ATOM 680 O O . LEU A 1 84 ? -7.224 3.794 -18.569 1.00 77.75 84 LEU A O 1
ATOM 684 N N . ASP A 1 85 ? -8.105 1.812 -17.980 1.00 75.62 85 ASP A N 1
ATOM 685 C CA . ASP A 1 85 ? -9.047 1.706 -19.112 1.00 75.62 85 ASP A CA 1
ATOM 686 C C . ASP A 1 85 ? -9.991 2.915 -19.251 1.00 75.62 85 ASP A C 1
ATOM 688 O O . ASP A 1 85 ? -10.402 3.280 -20.347 1.00 75.62 85 ASP A O 1
ATOM 692 N N . ASP A 1 86 ? -10.292 3.569 -18.131 1.00 77.50 86 ASP A N 1
ATOM 693 C CA . ASP A 1 86 ? -11.137 4.765 -18.025 1.00 77.50 86 ASP A CA 1
ATOM 694 C C . ASP A 1 86 ? -10.381 6.074 -18.360 1.00 77.50 86 ASP A C 1
ATOM 696 O O . ASP A 1 86 ? -10.878 7.177 -18.159 1.00 77.50 86 ASP A O 1
ATOM 700 N N . GLY A 1 87 ? -9.130 5.982 -18.824 1.00 79.31 87 GLY A N 1
ATOM 701 C CA . GLY A 1 87 ? -8.293 7.120 -19.222 1.00 79.31 87 GLY A CA 1
ATOM 702 C C . GLY A 1 87 ? -7.538 7.804 -18.078 1.00 79.31 87 GLY A C 1
ATOM 703 O O . GLY A 1 87 ? -6.581 8.534 -18.333 1.00 79.31 87 GLY A O 1
ATOM 704 N N . ARG A 1 88 ? -7.910 7.544 -16.820 1.00 79.44 88 ARG A N 1
ATOM 705 C CA . ARG A 1 88 ? -7.184 8.011 -15.625 1.00 79.44 88 ARG A CA 1
ATOM 706 C C . ARG A 1 88 ? -5.768 7.439 -15.550 1.00 79.44 88 ARG A C 1
ATOM 708 O O . ARG A 1 88 ? -5.483 6.367 -16.081 1.00 79.44 88 ARG A O 1
ATOM 715 N N . ILE A 1 89 ? -4.881 8.143 -14.855 1.00 79.00 89 ILE A N 1
ATOM 716 C CA . ILE A 1 89 ? -3.477 7.754 -14.700 1.00 79.00 89 ILE A CA 1
ATOM 717 C C . ILE A 1 89 ? -3.253 7.311 -13.257 1.00 79.00 89 ILE A C 1
ATOM 719 O O . ILE A 1 89 ? -3.417 8.097 -12.332 1.00 79.00 89 ILE A O 1
ATOM 723 N N . LYS A 1 90 ? -2.868 6.056 -13.054 1.00 77.94 90 LYS A N 1
ATOM 724 C CA . LYS A 1 90 ? -2.431 5.516 -11.768 1.00 77.94 90 LYS A CA 1
ATOM 725 C C . LYS A 1 90 ? -0.915 5.631 -11.670 1.00 77.94 90 LYS A C 1
ATOM 727 O O . LYS A 1 90 ? -0.218 5.332 -12.633 1.00 77.94 90 LYS A O 1
ATOM 732 N N . ALA A 1 91 ? -0.410 6.058 -10.525 1.00 77.50 91 ALA A N 1
ATOM 733 C CA . ALA A 1 91 ? 1.017 6.214 -10.292 1.00 77.50 91 ALA A CA 1
ATOM 734 C C . ALA A 1 91 ? 1.386 5.734 -8.902 1.00 77.50 91 ALA A C 1
ATOM 736 O O . ALA A 1 91 ? 0.638 5.979 -7.954 1.00 77.50 91 ALA A O 1
ATOM 737 N N . LEU A 1 92 ? 2.560 5.125 -8.769 1.00 76.56 92 LEU A N 1
ATOM 738 C CA . LEU A 1 92 ? 3.152 4.860 -7.468 1.00 76.56 92 LEU A CA 1
ATOM 739 C C . LEU A 1 92 ? 4.241 5.896 -7.190 1.00 76.56 92 LEU A C 1
ATOM 741 O O . LEU A 1 92 ? 5.321 5.825 -7.776 1.00 76.56 92 LEU A O 1
ATOM 745 N N . LEU A 1 93 ? 3.958 6.829 -6.284 1.00 73.56 93 LEU A N 1
ATOM 746 C CA . LEU A 1 93 ? 4.820 7.972 -5.993 1.00 73.56 93 LEU A CA 1
ATOM 747 C C . LEU A 1 93 ? 5.318 7.929 -4.550 1.00 73.56 93 LEU A C 1
ATOM 749 O O . LEU A 1 93 ? 4.548 7.650 -3.632 1.00 73.56 93 LEU A O 1
ATOM 753 N N . ASN A 1 94 ? 6.596 8.227 -4.335 1.00 73.25 94 ASN A N 1
ATOM 754 C CA . ASN A 1 94 ? 7.131 8.467 -2.995 1.00 73.25 94 ASN A CA 1
ATOM 755 C C . ASN A 1 94 ? 6.748 9.866 -2.471 1.00 73.25 94 ASN A C 1
ATOM 757 O O . ASN A 1 94 ? 6.231 10.698 -3.212 1.00 73.25 94 ASN A O 1
ATOM 761 N N . TYR A 1 95 ? 7.007 10.138 -1.190 1.00 68.81 95 TYR A N 1
ATOM 762 C CA . TYR A 1 95 ? 6.712 11.439 -0.573 1.00 68.81 95 TYR A CA 1
ATOM 763 C C . TYR A 1 95 ? 7.313 12.634 -1.326 1.00 68.81 95 TYR A C 1
ATOM 765 O O . TYR A 1 95 ? 6.648 13.646 -1.467 1.00 68.81 95 TYR A O 1
ATOM 773 N N . GLU A 1 96 ? 8.543 12.527 -1.826 1.00 70.69 96 GLU A N 1
ATOM 774 C CA . GLU A 1 96 ? 9.237 13.614 -2.524 1.00 70.69 96 GLU A CA 1
ATOM 775 C C . GLU A 1 96 ? 8.625 13.862 -3.913 1.00 70.69 96 GLU A C 1
ATOM 777 O O . GLU A 1 96 ? 8.399 15.006 -4.307 1.00 70.69 96 GLU A O 1
ATOM 782 N N . GLU A 1 97 ? 8.254 12.790 -4.621 1.00 75.19 97 GLU A N 1
ATOM 783 C CA . GLU A 1 97 ? 7.492 12.857 -5.876 1.00 75.19 97 GLU A CA 1
ATOM 784 C C . GLU A 1 97 ? 6.091 13.445 -5.646 1.00 75.19 97 GLU A C 1
ATOM 786 O O . GLU A 1 97 ? 5.617 14.256 -6.439 1.00 75.19 97 GLU A O 1
ATOM 791 N N . LEU A 1 98 ? 5.436 13.083 -4.538 1.00 71.56 98 LEU A N 1
ATOM 792 C CA . LEU A 1 98 ? 4.126 13.609 -4.153 1.00 71.56 98 LEU A CA 1
ATOM 793 C C . LEU A 1 98 ? 4.178 15.067 -3.722 1.00 71.56 98 LEU A C 1
ATOM 795 O O . LEU A 1 98 ? 3.301 15.832 -4.105 1.00 71.56 98 LEU A O 1
ATOM 799 N N . GLU A 1 99 ? 5.175 15.463 -2.935 1.00 69.06 99 GLU A N 1
ATOM 800 C CA . GLU A 1 99 ? 5.398 16.859 -2.565 1.00 69.06 99 GLU A CA 1
ATOM 801 C C . GLU A 1 99 ? 5.701 17.698 -3.795 1.00 69.06 99 GLU A C 1
ATOM 803 O O . GLU A 1 99 ? 5.142 18.782 -3.931 1.00 69.06 99 GLU A O 1
ATOM 808 N N . THR A 1 100 ? 6.502 17.170 -4.722 1.00 70.56 100 THR A N 1
ATOM 809 C CA . THR A 1 100 ? 6.734 17.811 -6.014 1.00 70.56 100 THR A CA 1
ATOM 810 C C . THR A 1 100 ? 5.401 17.974 -6.745 1.00 70.56 100 THR A C 1
ATOM 812 O O . THR A 1 100 ? 4.998 19.100 -7.006 1.00 70.56 100 THR A O 1
ATOM 815 N N . MET A 1 101 ? 4.626 16.907 -6.968 1.00 67.06 101 MET A N 1
ATOM 816 C CA . MET A 1 101 ? 3.302 17.007 -7.610 1.00 67.06 101 MET A CA 1
ATOM 817 C C . MET A 1 101 ? 2.340 17.954 -6.887 1.00 67.06 101 MET A C 1
ATOM 819 O O . MET A 1 101 ? 1.556 18.635 -7.537 1.00 67.06 101 MET A O 1
ATOM 823 N N . ARG A 1 102 ? 2.376 18.007 -5.551 1.00 60.56 102 ARG A N 1
ATOM 824 C CA . ARG A 1 102 ? 1.544 18.905 -4.743 1.00 60.56 102 ARG A CA 1
ATOM 825 C C . ARG A 1 102 ? 1.958 20.361 -4.908 1.00 60.56 102 ARG A C 1
ATOM 827 O O . ARG A 1 102 ? 1.080 21.208 -4.973 1.00 60.56 102 ARG A O 1
ATOM 834 N N . TYR A 1 103 ? 3.254 20.640 -4.989 1.00 53.78 103 TYR A N 1
ATOM 835 C CA . TYR A 1 103 ? 3.776 21.974 -5.276 1.00 53.78 103 TYR A CA 1
ATOM 836 C C . TYR A 1 103 ? 3.334 22.435 -6.666 1.00 53.78 103 TYR A C 1
ATOM 838 O O . TYR A 1 103 ? 2.805 23.528 -6.826 1.00 53.78 103 TYR A O 1
ATOM 846 N N . TRP A 1 104 ? 3.404 21.528 -7.641 1.00 51.72 104 TRP A N 1
ATOM 847 C CA . TRP A 1 104 ? 2.826 21.753 -8.957 1.00 51.72 104 TRP A CA 1
ATOM 848 C C . TRP A 1 104 ? 1.295 21.787 -8.939 1.00 51.72 104 TRP A C 1
ATOM 850 O O . TRP A 1 104 ? 0.729 22.279 -9.887 1.00 51.72 104 TRP A O 1
ATOM 860 N N . ARG A 1 105 ? 0.574 21.335 -7.908 1.00 49.59 105 ARG A N 1
ATOM 861 C CA . ARG A 1 105 ? -0.902 21.389 -7.887 1.00 49.59 105 ARG A CA 1
ATOM 862 C C . ARG A 1 105 ? -1.449 22.814 -7.713 1.00 49.59 105 ARG A C 1
ATOM 864 O O . ARG A 1 105 ? -2.588 23.048 -8.093 1.00 49.59 105 ARG A O 1
ATOM 871 N N . ASP A 1 106 ? -0.651 23.733 -7.168 1.00 43.19 106 ASP A N 1
ATOM 872 C CA . ASP A 1 106 ? -0.970 25.171 -7.128 1.00 43.19 106 ASP A CA 1
ATOM 873 C C . ASP A 1 106 ? -0.610 25.883 -8.455 1.00 43.19 106 ASP A C 1
ATOM 875 O O . ASP A 1 106 ? -1.204 26.906 -8.780 1.00 43.19 106 ASP A O 1
ATOM 879 N N . GLU A 1 107 ? 0.320 25.335 -9.254 1.00 40.28 107 GLU A N 1
ATOM 880 C CA . GLU A 1 107 ? 0.750 25.895 -10.557 1.00 40.28 107 GLU A CA 1
ATOM 881 C C . GLU A 1 107 ? 0.163 25.163 -11.786 1.00 40.28 107 GLU A C 1
ATOM 883 O O . GLU A 1 107 ? 0.124 25.704 -12.891 1.00 40.28 107 GLU A O 1
ATOM 888 N N . ILE A 1 108 ? -0.333 23.939 -11.611 1.00 40.34 108 ILE A N 1
ATOM 889 C CA . ILE A 1 108 ? -1.131 23.187 -12.573 1.00 40.34 108 ILE A CA 1
ATOM 890 C C . ILE A 1 108 ? -2.546 23.695 -12.373 1.00 40.34 108 ILE A C 1
ATOM 892 O O . ILE A 1 108 ? -3.302 23.200 -11.537 1.00 40.34 108 ILE A O 1
ATOM 896 N N . ILE A 1 109 ? -2.891 24.699 -13.173 1.00 36.94 109 ILE A N 1
ATOM 897 C CA . ILE A 1 109 ? -4.276 25.019 -13.483 1.00 36.94 109 ILE A CA 1
ATOM 898 C C . ILE A 1 109 ? -4.931 23.693 -13.882 1.00 36.94 109 ILE A C 1
ATOM 900 O O . ILE A 1 109 ? -4.652 23.147 -14.951 1.00 36.94 109 ILE A O 1
ATOM 904 N N . LEU A 1 110 ? -5.766 23.143 -12.997 1.00 35.84 110 LEU A N 1
ATOM 905 C CA . LEU A 1 110 ? -6.782 22.185 -13.402 1.00 35.84 110 LEU A CA 1
ATOM 906 C C . LEU A 1 110 ? -7.576 22.926 -14.474 1.00 35.84 110 LEU A C 1
ATOM 908 O O . LEU A 1 110 ? -8.255 23.902 -14.157 1.00 35.84 110 LEU A O 1
ATOM 912 N N . ALA A 1 111 ? -7.414 22.543 -15.740 1.00 34.62 111 ALA A N 1
ATOM 913 C CA . ALA A 1 111 ? -8.238 23.063 -16.817 1.00 34.62 111 ALA A CA 1
ATOM 914 C C . ALA A 1 111 ? -9.701 22.799 -16.425 1.00 34.62 111 ALA A C 1
ATOM 916 O O . ALA A 1 111 ? -10.161 21.656 -16.445 1.00 34.62 111 ALA A O 1
ATOM 917 N N . GLY A 1 112 ? -10.375 23.840 -15.933 1.00 37.81 112 GLY A N 1
ATOM 918 C CA . GLY A 1 112 ? -11.649 23.711 -15.234 1.00 37.81 112 GLY A CA 1
ATOM 919 C C . GLY A 1 112 ? -11.995 24.806 -14.219 1.00 37.81 112 GLY A C 1
ATOM 920 O O . GLY A 1 112 ? -13.138 24.813 -13.780 1.00 37.81 112 GLY A O 1
ATOM 921 N N . ASP A 1 113 ? -11.097 25.736 -13.872 1.00 38.53 113 ASP A N 1
ATOM 922 C CA . ASP A 1 113 ? -11.486 26.985 -13.185 1.00 38.53 113 ASP A CA 1
ATOM 923 C C . ASP A 1 113 ? -11.782 28.082 -14.231 1.00 38.53 113 ASP A C 1
ATOM 925 O O . ASP A 1 113 ? -11.040 29.041 -14.421 1.00 38.53 113 ASP A O 1
ATOM 929 N N . GLU A 1 114 ? -12.855 27.865 -14.993 1.00 47.97 114 GLU A N 1
ATOM 930 C CA . GLU A 1 114 ? -13.640 28.937 -15.612 1.00 47.97 114 GLU A CA 1
ATOM 931 C C . GLU A 1 114 ? -15.032 28.890 -14.966 1.00 47.97 114 GLU A C 1
ATOM 933 O O . GLU A 1 114 ? -15.925 28.245 -15.505 1.00 47.97 114 GLU A O 1
ATOM 938 N N . ASP A 1 115 ? -15.190 29.484 -13.777 1.00 42.97 115 ASP A N 1
ATOM 939 C CA . ASP A 1 115 ? -16.336 30.348 -13.431 1.00 42.97 115 ASP A CA 1
ATOM 940 C C . ASP A 1 115 ? -16.098 31.009 -12.057 1.00 42.97 115 ASP A C 1
ATOM 942 O O . ASP A 1 115 ? -16.186 30.366 -11.006 1.00 42.97 115 ASP A O 1
ATOM 946 N N . GLY A 1 116 ? -15.786 32.307 -12.084 1.00 38.12 116 GLY A N 1
ATOM 947 C CA . GLY A 1 116 ? -15.617 33.179 -10.919 1.00 38.12 116 GLY A CA 1
ATOM 948 C C . GLY A 1 116 ? -15.377 34.626 -11.321 1.00 38.12 116 GLY A C 1
ATOM 949 O O . GLY A 1 116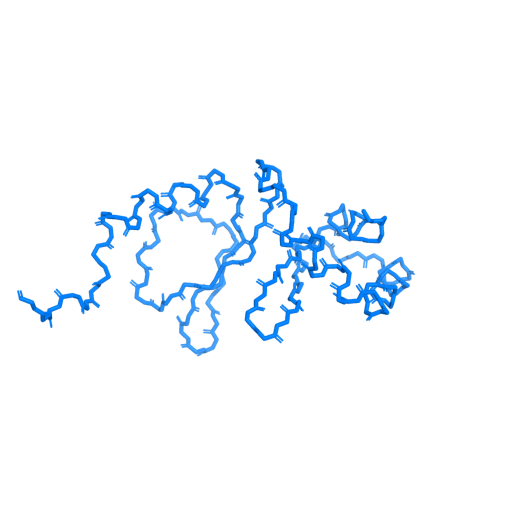 ? -14.243 34.926 -11.752 1.00 38.12 116 GLY A O 1
#